Protein AF-A0A419KK23-F1 (afdb_monomer)

Mean predicted aligned error: 4.08 Å

Solvent-accessible surface area (backbone atoms only — not comparable to full-atom values): 3142 Å² total; per-residue (Å²): 136,80,70,46,79,51,90,77,62,80,85,73,67,48,71,88,64,40,44,81,66,45,79,41,81,62,81,47,103,90,45,68,62,99,61,67,39,37,35,26,25,49,97,83,40,44,34,36,67

Nearest PDB structures (foldseek):
  6dz2-assembly1_C  TM=8.932E-01  e=9.353E-06  Homo sapiens
  6dz2-assembly1_B  TM=8.982E-01  e=1.063E-05  Homo sapiens
  5tc5-assembly1_C  TM=8.927E-01  e=2.445E-05  Homo sapiens
  5tc5-assembly1_B  TM=8.945E-01  e=2.607E-05  Homo sapiens
  3oz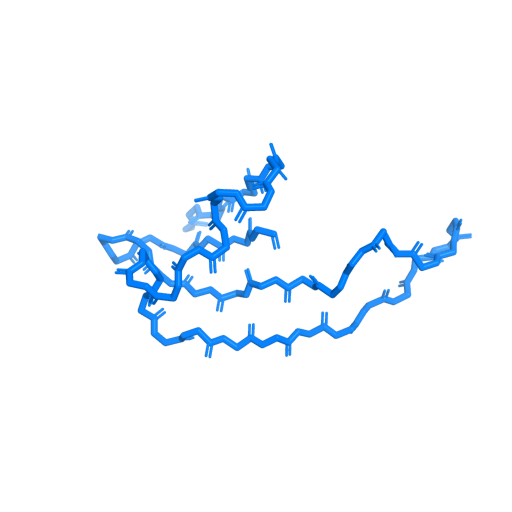e-assembly2_E  TM=8.601E-01  e=6.393E-05  Homo sapiens

Radius of gyration: 11.17 Å; Cα contacts (8 Å, |Δi|>4): 71; chains: 1; bounding box: 26×19×29 Å

Secondary structure (DSSP, 8-state):
--EEE----GGG--TTT-EEEEEE---BTTB--SS-EEEEEETTEEEE-

Sequence (49 aa):
MVKVGVIGGSGLEDPRILKDQREVEYDTPYGKPSSPLMIGKISGVDVVI

Foldseek 3Di:
DDEEEDDDDPVVVPPVQFDPWDWAWDADPVGGDPGTWIWGDGPNHTYID

pLDDT: mean 87.71, std 9.27, range [63.47, 98.06]

Structure (mmCIF, N/CA/C/O backbone):
data_AF-A0A419KK23-F1
#
_entry.id   AF-A0A419KK23-F1
#
loop_
_atom_site.group_PDB
_atom_site.id
_atom_site.type_symbol
_atom_site.label_atom_id
_atom_site.label_alt_id
_atom_site.label_comp_id
_atom_site.label_asym_id
_atom_site.label_entity_id
_atom_site.label_seq_id
_atom_site.pdbx_PDB_ins_code
_atom_site.Cartn_x
_atom_site.Cartn_y
_atom_site.Cartn_z
_atom_site.occupancy
_atom_site.B_iso_or_equiv
_atom_site.auth_seq_id
_atom_site.auth_comp_id
_atom_site.auth_asym_id
_atom_site.auth_atom_id
_atom_site.pdbx_PDB_model_num
ATOM 1 N N . MET A 1 1 ? -16.051 -6.586 -1.895 1.00 71.31 1 MET A N 1
ATOM 2 C CA . MET A 1 1 ? -15.484 -5.778 -0.792 1.00 71.31 1 MET A CA 1
ATOM 3 C C . MET A 1 1 ? -14.474 -4.819 -1.406 1.00 71.31 1 MET A C 1
ATOM 5 O O . MET A 1 1 ? -13.744 -5.259 -2.285 1.00 71.31 1 MET A O 1
ATOM 9 N N . VAL A 1 2 ? -14.490 -3.533 -1.050 1.00 89.06 2 VAL A N 1
ATOM 10 C CA . VAL A 1 2 ? -13.634 -2.512 -1.687 1.00 89.06 2 VAL A CA 1
ATOM 11 C C . VAL A 1 2 ? -12.296 -2.422 -0.953 1.00 89.06 2 VAL A C 1
ATOM 13 O O . VAL A 1 2 ? -12.274 -2.456 0.275 1.00 89.06 2 VAL A O 1
ATOM 16 N N . LYS A 1 3 ? -11.204 -2.298 -1.711 1.00 93.12 3 LYS A N 1
ATOM 17 C CA . LYS A 1 3 ? -9.858 -1.981 -1.220 1.00 93.12 3 LYS A CA 1
ATOM 18 C C . LYS A 1 3 ? -9.414 -0.668 -1.861 1.00 93.12 3 LYS A C 1
ATOM 20 O O . LYS A 1 3 ? -9.606 -0.498 -3.064 1.00 93.12 3 LYS A O 1
ATOM 25 N N . VAL A 1 4 ? -8.859 0.244 -1.069 1.00 94.00 4 VAL A N 1
ATOM 26 C CA . VAL A 1 4 ? -8.498 1.598 -1.516 1.00 94.00 4 VAL A CA 1
ATOM 27 C C . VAL A 1 4 ? -6.983 1.716 -1.651 1.00 94.00 4 VAL A C 1
ATOM 29 O O . VAL A 1 4 ? -6.262 1.398 -0.712 1.00 94.00 4 VAL A O 1
ATOM 32 N N . GLY A 1 5 ? -6.511 2.166 -2.814 1.00 93.25 5 GLY A N 1
ATOM 33 C CA . GLY A 1 5 ? -5.119 2.571 -3.018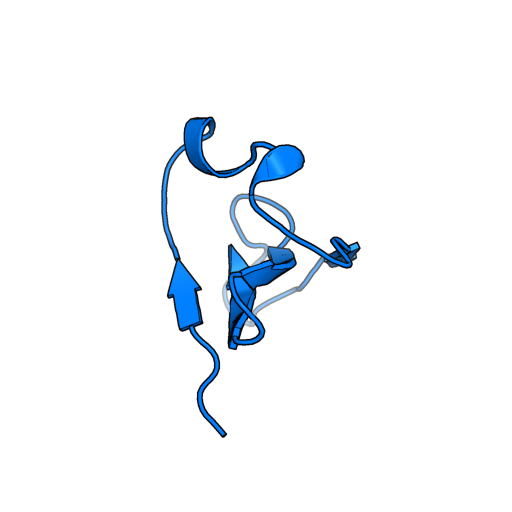 1.00 93.25 5 GLY A CA 1
ATOM 34 C C . GLY A 1 5 ? -4.970 4.073 -2.793 1.00 93.25 5 GLY A C 1
ATOM 35 O O . GLY A 1 5 ? -5.749 4.846 -3.353 1.00 93.25 5 GLY A O 1
ATOM 36 N N . VAL A 1 6 ? -3.997 4.488 -1.989 1.00 90.38 6 VAL A N 1
ATOM 37 C CA . VAL A 1 6 ? -3.693 5.895 -1.709 1.00 90.38 6 VAL A CA 1
ATOM 38 C C . VAL A 1 6 ? -2.266 6.168 -2.155 1.00 90.38 6 VAL A C 1
ATOM 40 O O . VAL A 1 6 ? -1.339 5.604 -1.605 1.00 90.38 6 VAL A O 1
ATOM 43 N N . ILE A 1 7 ? -2.083 7.054 -3.130 1.00 90.44 7 ILE A N 1
ATOM 44 C CA . ILE A 1 7 ? -0.749 7.476 -3.570 1.00 90.44 7 ILE A CA 1
ATOM 45 C C . ILE A 1 7 ? -0.517 8.881 -3.025 1.00 90.44 7 ILE A C 1
ATOM 47 O O . ILE A 1 7 ? -1.255 9.808 -3.365 1.00 90.44 7 ILE A O 1
ATOM 51 N N . GLY A 1 8 ? 0.488 9.045 -2.170 1.00 82.88 8 GLY A N 1
ATOM 52 C CA . GLY A 1 8 ? 0.792 10.321 -1.531 1.00 82.88 8 GLY A CA 1
ATOM 53 C C . GLY A 1 8 ? 2.227 10.399 -1.020 1.00 82.88 8 GLY A C 1
ATOM 54 O O . GLY A 1 8 ? 3.003 9.466 -1.181 1.00 82.88 8 GLY A O 1
ATOM 55 N N . GLY A 1 9 ? 2.592 11.551 -0.455 1.00 73.44 9 GLY A N 1
ATOM 56 C CA . GLY A 1 9 ? 3.927 11.777 0.106 1.00 73.44 9 GLY A CA 1
ATOM 57 C C . GLY A 1 9 ? 4.069 11.285 1.550 1.00 73.44 9 GLY A C 1
ATOM 58 O O . GLY A 1 9 ? 3.088 10.904 2.186 1.00 73.44 9 GLY A O 1
ATOM 59 N N . SER A 1 10 ? 5.281 11.408 2.092 1.00 67.62 10 SER A N 1
ATOM 60 C CA . SER A 1 10 ? 5.714 10.875 3.398 1.00 67.62 10 SER A CA 1
ATOM 61 C C . SER A 1 10 ? 4.828 11.208 4.610 1.00 67.62 10 SER A C 1
ATOM 63 O O . SER A 1 10 ? 4.854 10.498 5.609 1.00 67.62 10 SER A O 1
ATOM 65 N N . GLY A 1 11 ? 3.997 12.254 4.548 1.00 69.56 11 GLY A N 1
ATOM 66 C CA . GLY A 1 11 ? 3.041 12.588 5.613 1.00 69.56 11 GLY A CA 1
ATOM 67 C C . GLY A 1 11 ? 1.879 11.595 5.780 1.00 69.56 11 GLY A C 1
ATOM 68 O O . GLY A 1 11 ? 1.206 11.626 6.806 1.00 69.56 11 GLY A O 1
ATOM 69 N N . LEU A 1 12 ? 1.632 10.726 4.793 1.00 69.00 12 LEU A N 1
ATOM 70 C CA . LEU A 1 12 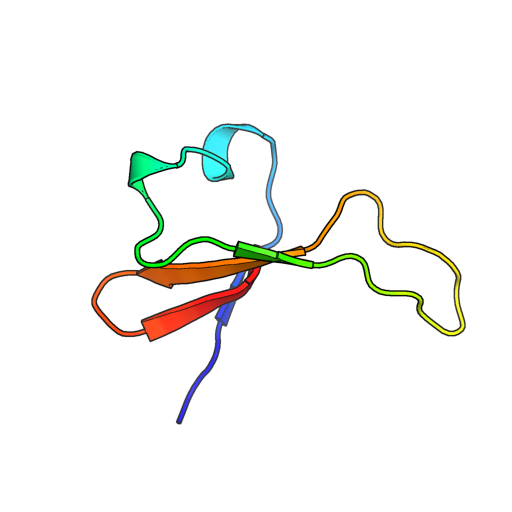? 0.602 9.676 4.834 1.00 69.00 12 LEU A CA 1
ATOM 71 C C . LEU A 1 12 ? 1.111 8.345 5.401 1.00 69.00 12 LEU A C 1
ATOM 73 O O . LEU A 1 12 ? 0.312 7.444 5.643 1.00 69.00 12 LEU A O 1
ATOM 77 N N . GLU A 1 13 ? 2.414 8.236 5.652 1.00 63.47 13 GLU A N 1
ATOM 78 C CA . GLU A 1 13 ? 3.056 7.038 6.201 1.00 63.47 13 GLU A CA 1
ATOM 79 C C . GLU A 1 13 ? 2.976 6.967 7.733 1.00 63.47 13 GLU A C 1
ATOM 81 O O . GLU A 1 13 ? 3.550 6.073 8.350 1.00 63.47 13 GLU A O 1
ATOM 86 N N . ASP A 1 14 ? 2.278 7.918 8.366 1.00 71.00 14 ASP A N 1
ATOM 87 C CA . ASP A 1 14 ? 2.144 7.977 9.817 1.00 71.00 14 ASP A CA 1
ATOM 88 C C . ASP A 1 14 ? 1.527 6.665 10.351 1.00 71.00 14 ASP A C 1
ATOM 90 O O . ASP A 1 14 ? 0.354 6.379 10.072 1.00 71.00 14 ASP A O 1
ATOM 94 N N . PRO A 1 15 ? 2.268 5.888 11.169 1.00 64.62 15 PRO A N 1
ATOM 95 C CA . PRO A 1 15 ? 1.808 4.603 11.696 1.00 64.62 15 PRO A CA 1
ATOM 96 C C . PRO A 1 15 ? 0.518 4.702 12.515 1.00 64.62 15 PRO A C 1
ATOM 98 O O . PRO A 1 15 ? -0.152 3.704 12.763 1.00 64.62 15 PRO A O 1
ATOM 101 N N . ARG A 1 16 ? 0.144 5.908 12.960 1.00 75.44 16 ARG A N 1
ATOM 102 C CA . ARG A 1 16 ? -1.095 6.154 13.709 1.00 75.44 16 ARG A CA 1
ATOM 103 C C . ARG A 1 16 ? -2.348 6.070 12.835 1.00 75.44 16 ARG A C 1
ATOM 105 O O . ARG A 1 16 ? -3.442 5.930 13.380 1.00 75.44 16 ARG A O 1
ATOM 112 N N . ILE A 1 17 ? -2.212 6.182 11.512 1.00 80.44 17 ILE A N 1
ATOM 113 C CA . ILE A 1 17 ? -3.340 6.202 10.570 1.00 80.44 17 ILE A CA 1
ATOM 114 C C . ILE A 1 17 ? -3.819 4.778 10.250 1.00 80.44 17 ILE A C 1
ATOM 116 O O . ILE A 1 17 ? -5.022 4.554 10.094 1.00 80.44 17 ILE A O 1
ATOM 120 N N . LEU A 1 18 ? -2.901 3.811 10.176 1.00 86.56 18 LEU A N 1
ATOM 121 C CA . LEU A 1 18 ? -3.196 2.433 9.786 1.00 86.56 18 LEU A CA 1
ATOM 122 C C . LEU A 1 18 ? -3.284 1.503 10.997 1.00 86.5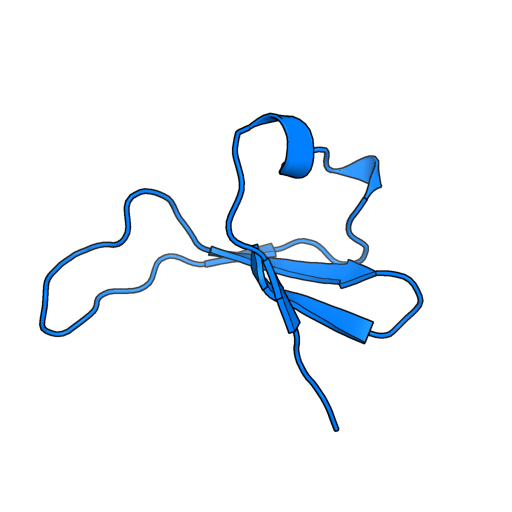6 18 LEU A C 1
ATOM 124 O O . LEU A 1 18 ? -2.396 1.446 11.840 1.00 86.56 18 LEU A O 1
ATOM 128 N N . LYS A 1 19 ? -4.345 0.696 11.043 1.00 90.31 19 LYS A N 1
ATOM 129 C 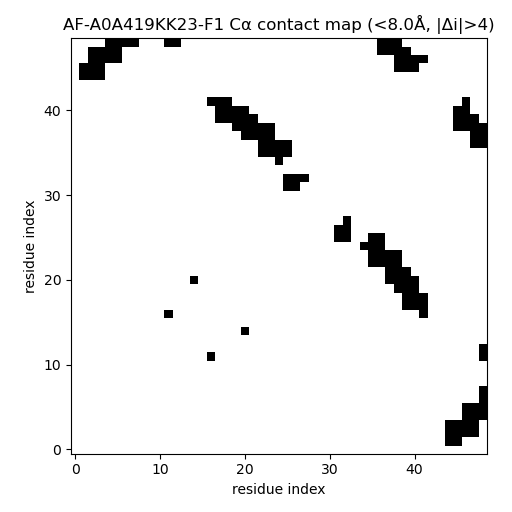CA . LYS A 1 19 ? -4.413 -0.488 11.910 1.00 90.31 19 LYS A CA 1
ATOM 130 C C . LYS A 1 19 ? -3.881 -1.713 11.177 1.00 90.31 19 LYS A C 1
ATOM 132 O O . LYS A 1 19 ? -4.057 -1.818 9.964 1.00 90.31 19 LYS A O 1
ATOM 137 N N . ASP A 1 20 ? -3.281 -2.638 11.925 1.00 90.06 20 ASP A N 1
ATOM 138 C CA . ASP A 1 20 ? -2.723 -3.898 11.412 1.00 90.06 20 ASP A CA 1
ATOM 139 C C . ASP A 1 20 ? -1.729 -3.686 10.257 1.00 90.06 20 ASP A C 1
ATOM 141 O O . ASP A 1 20 ? -1.733 -4.413 9.261 1.00 90.06 20 ASP A O 1
ATOM 145 N N . GLN A 1 21 ? -0.906 -2.641 10.385 1.00 89.25 21 GLN A N 1
ATOM 146 C CA . GLN A 1 21 ? 0.054 -2.234 9.369 1.00 89.25 21 GLN A CA 1
ATOM 147 C C . GLN A 1 21 ? 1.091 -3.331 9.124 1.00 89.25 21 GLN A C 1
ATOM 149 O O . GLN A 1 21 ? 1.709 -3.853 10.054 1.00 89.25 21 GLN A O 1
ATOM 154 N N . ARG A 1 22 ? 1.322 -3.631 7.848 1.00 91.06 22 ARG A N 1
ATOM 155 C CA . ARG A 1 22 ? 2.443 -4.446 7.387 1.00 91.06 22 ARG A CA 1
ATOM 156 C C . ARG A 1 22 ? 3.002 -3.902 6.086 1.00 91.06 22 ARG A C 1
ATOM 158 O O . ARG A 1 22 ? 2.265 -3.375 5.254 1.00 91.06 22 ARG A O 1
ATOM 165 N N . GLU A 1 23 ? 4.292 -4.098 5.914 1.00 92.25 23 GLU A N 1
ATOM 166 C CA . GLU A 1 23 ? 5.028 -3.685 4.732 1.00 92.25 23 GLU A CA 1
ATOM 167 C C . GLU A 1 23 ? 5.231 -4.879 3.798 1.00 92.25 23 GLU A C 1
ATOM 169 O O . GLU A 1 23 ? 5.412 -6.015 4.250 1.00 92.25 23 GLU A O 1
ATOM 174 N N . VAL A 1 24 ? 5.141 -4.637 2.492 1.00 93.31 24 VAL A N 1
ATOM 175 C CA . VA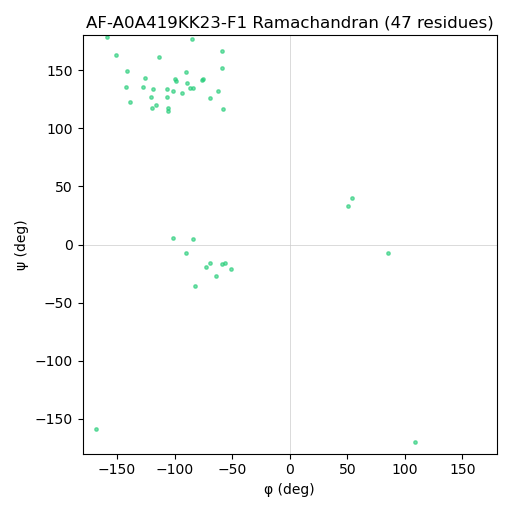L A 1 24 ? 5.308 -5.672 1.473 1.00 93.31 24 VAL A CA 1
ATOM 176 C C . VAL A 1 24 ? 6.126 -5.124 0.315 1.00 93.31 24 VAL A C 1
ATOM 178 O O . VAL A 1 24 ? 5.734 -4.154 -0.333 1.00 93.31 24 VAL A O 1
ATOM 181 N N . GLU A 1 25 ? 7.245 -5.777 0.018 1.00 94.56 25 GLU A N 1
ATOM 182 C CA . GLU A 1 25 ? 7.943 -5.556 -1.245 1.00 94.56 25 GLU A CA 1
ATOM 183 C C . GLU A 1 25 ? 7.206 -6.263 -2.384 1.00 94.56 25 GLU A C 1
ATOM 185 O O . GLU A 1 25 ? 6.692 -7.374 -2.225 1.00 94.56 25 GLU A O 1
ATOM 190 N N . TYR A 1 26 ? 7.156 -5.611 -3.543 1.00 92.50 26 TYR A N 1
ATOM 191 C CA . TYR A 1 26 ? 6.506 -6.153 -4.726 1.00 92.50 26 TYR A CA 1
ATOM 192 C C . TYR A 1 26 ? 7.297 -5.789 -5.976 1.00 92.50 26 TYR A C 1
ATOM 194 O O . TYR A 1 26 ? 7.690 -4.638 -6.142 1.00 92.50 26 TYR A O 1
ATOM 202 N N . ASP A 1 27 ? 7.489 -6.753 -6.871 1.00 95.94 27 ASP A N 1
ATOM 203 C CA . ASP A 1 27 ? 8.060 -6.512 -8.193 1.00 95.94 27 ASP A CA 1
ATOM 204 C C . ASP A 1 27 ? 6.937 -6.412 -9.228 1.00 95.94 27 ASP A C 1
ATOM 206 O O . ASP A 1 27 ? 5.954 -7.158 -9.190 1.00 95.94 27 ASP A O 1
ATOM 210 N N . THR A 1 28 ? 7.082 -5.496 -10.183 1.00 95.44 28 THR A N 1
ATOM 211 C CA . THR A 1 28 ? 6.176 -5.394 -11.331 1.00 95.44 28 THR A CA 1
ATOM 212 C C . THR A 1 28 ? 6.923 -5.733 -12.622 1.00 95.44 28 THR A C 1
ATOM 214 O O . THR A 1 28 ? 8.150 -5.621 -12.668 1.00 95.44 28 THR A O 1
ATOM 217 N N . PRO A 1 29 ? 6.217 -6.064 -13.720 1.00 98.06 29 PRO A N 1
ATOM 218 C CA . PRO A 1 29 ? 6.840 -6.195 -15.040 1.00 98.06 29 PRO A CA 1
ATOM 219 C C . PRO A 1 29 ? 7.598 -4.942 -15.512 1.00 98.06 29 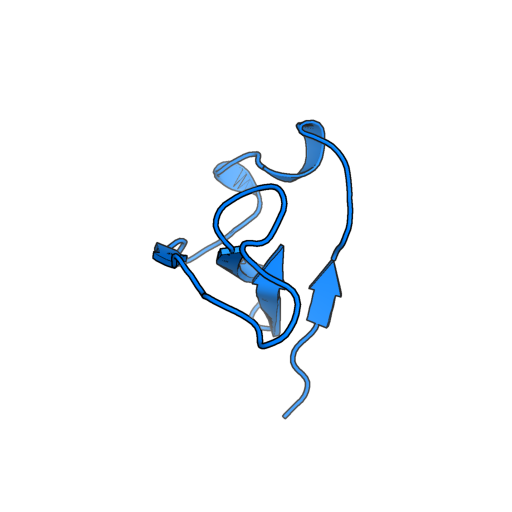PRO A C 1
ATOM 221 O O . PRO A 1 29 ? 8.390 -5.025 -16.445 1.00 98.06 29 PRO A O 1
ATOM 224 N N . TYR A 1 30 ? 7.359 -3.790 -14.876 1.00 96.69 30 TYR A N 1
ATOM 225 C CA . TYR A 1 30 ? 7.998 -2.509 -15.172 1.00 96.69 30 TYR A CA 1
ATOM 226 C C . TYR A 1 30 ? 9.117 -2.148 -14.176 1.00 96.69 30 TYR A C 1
ATOM 228 O O . TYR A 1 30 ? 9.674 -1.056 -14.259 1.00 96.69 30 TYR A O 1
ATOM 236 N N . GLY A 1 31 ? 9.456 -3.049 -13.245 1.00 95.94 31 GLY A N 1
ATOM 237 C CA . GLY A 1 31 ? 10.447 -2.836 -12.188 1.00 95.94 31 GLY A CA 1
ATOM 238 C C . GLY A 1 31 ? 9.839 -2.688 -10.790 1.00 95.94 31 GLY A C 1
ATOM 239 O O . GLY A 1 31 ? 8.651 -2.952 -10.573 1.00 95.94 31 GLY A O 1
ATOM 240 N N . LYS A 1 32 ? 10.680 -2.286 -9.830 1.00 95.25 32 LYS A N 1
ATOM 241 C CA . LYS A 1 32 ? 10.280 -2.051 -8.436 1.00 95.25 32 LYS A CA 1
ATOM 242 C C . LYS A 1 32 ? 9.509 -0.730 -8.292 1.00 95.25 32 LYS A C 1
ATOM 244 O O . LYS A 1 32 ? 9.876 0.247 -8.949 1.00 95.25 32 LYS A O 1
ATOM 249 N N . PRO A 1 33 ? 8.477 -0.668 -7.431 1.00 92.94 33 PRO A N 1
ATOM 250 C CA . PRO A 1 33 ? 7.874 0.590 -7.007 1.00 92.94 33 PRO A CA 1
ATOM 251 C C . PRO A 1 33 ? 8.892 1.514 -6.325 1.00 92.94 33 PRO A C 1
ATOM 253 O O . PRO A 1 33 ? 9.977 1.088 -5.928 1.00 92.94 33 PRO A O 1
ATOM 256 N N . SER A 1 34 ? 8.525 2.787 -6.157 1.00 90.56 34 SER A N 1
ATOM 257 C CA . SER A 1 34 ? 9.379 3.790 -5.503 1.00 90.56 34 SER A CA 1
ATOM 258 C C . SER A 1 34 ? 9.664 3.485 -4.027 1.00 90.56 34 SER A C 1
ATOM 260 O O . SER A 1 34 ? 10.704 3.893 -3.516 1.00 90.56 34 SER A O 1
ATOM 262 N N . SER A 1 35 ? 8.759 2.771 -3.361 1.00 89.38 35 SER A N 1
ATOM 263 C CA . SER A 1 35 ? 8.856 2.334 -1.968 1.00 89.38 35 SER A CA 1
ATOM 264 C C . SER A 1 35 ? 8.089 1.020 -1.780 1.00 89.38 35 SER A C 1
ATOM 266 O O . SER A 1 35 ? 7.268 0.662 -2.633 1.00 89.38 35 SER A O 1
ATOM 268 N N . PRO A 1 36 ? 8.323 0.281 -0.685 1.00 91.06 36 PRO A N 1
ATOM 269 C CA . PRO A 1 36 ? 7.477 -0.850 -0.326 1.00 91.06 36 PRO A CA 1
ATOM 270 C C . PRO A 1 36 ? 6.018 -0.419 -0.127 1.00 91.06 36 PRO A C 1
ATOM 272 O O . PRO A 1 36 ? 5.736 0.724 0.231 1.00 91.06 36 PRO A O 1
ATOM 275 N N . LEU A 1 37 ? 5.090 -1.343 -0.371 1.00 91.81 37 LEU A N 1
ATOM 276 C CA . LEU A 1 37 ? 3.660 -1.096 -0.212 1.00 91.81 37 LEU A CA 1
ATOM 277 C C . LEU A 1 37 ? 3.251 -1.302 1.240 1.00 91.81 37 LEU A C 1
ATOM 279 O O . LEU A 1 37 ? 3.572 -2.329 1.848 1.00 91.81 37 LEU A O 1
ATOM 283 N N . MET A 1 38 ? 2.462 -0.377 1.769 1.00 90.88 38 MET A N 1
ATOM 284 C CA . MET A 1 38 ? 2.001 -0.423 3.144 1.00 90.88 38 MET A CA 1
ATOM 285 C C . MET A 1 38 ? 0.531 -0.817 3.201 1.00 90.88 38 MET A C 1
ATOM 287 O O . MET A 1 38 ? -0.352 -0.108 2.726 1.00 90.88 38 MET A O 1
ATOM 291 N N . ILE A 1 39 ? 0.249 -1.982 3.780 1.00 92.38 39 ILE A N 1
ATOM 292 C CA . ILE A 1 39 ? -1.102 -2.538 3.858 1.00 92.38 39 ILE A CA 1
ATOM 293 C C . ILE A 1 39 ? -1.615 -2.403 5.283 1.00 92.38 39 ILE A C 1
ATOM 295 O O . ILE A 1 39 ? -0.932 -2.794 6.225 1.00 92.38 39 ILE A O 1
ATOM 299 N N . GLY A 1 40 ? -2.848 -1.931 5.432 1.00 92.44 40 GLY A N 1
ATOM 300 C CA . GLY A 1 40 ? -3.523 -1.891 6.722 1.00 92.44 40 GLY A CA 1
ATOM 301 C C . GLY A 1 40 ? -5.007 -1.588 6.586 1.00 92.44 40 GLY A C 1
ATOM 302 O O . GLY A 1 40 ? -5.615 -1.794 5.530 1.00 92.44 40 GLY A O 1
ATOM 303 N N . LYS A 1 41 ? -5.598 -1.099 7.674 1.00 92.88 41 LYS A N 1
ATOM 304 C CA . LYS A 1 41 ? -7.010 -0.718 7.734 1.00 92.88 41 LYS A CA 1
ATOM 305 C C . LYS 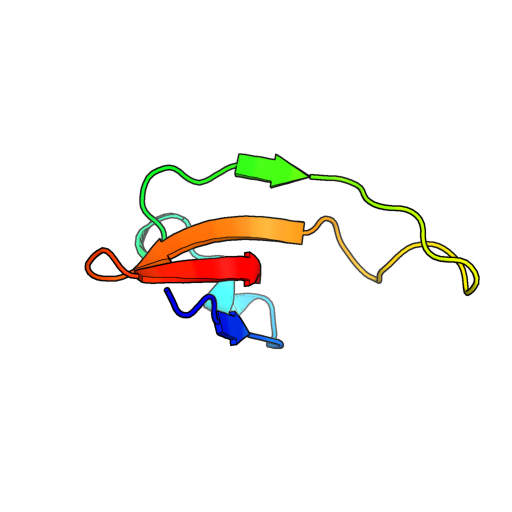A 1 41 ? -7.197 0.700 8.255 1.00 92.88 41 LYS A C 1
ATOM 307 O O . LYS A 1 41 ? -6.651 1.050 9.299 1.00 92.88 41 LYS A O 1
ATOM 312 N N . ILE A 1 42 ? -8.066 1.465 7.595 1.00 90.69 42 ILE A N 1
ATOM 313 C CA . ILE A 1 42 ? -8.570 2.760 8.078 1.00 90.69 42 ILE A CA 1
ATOM 314 C C . ILE A 1 42 ? -10.073 2.617 8.291 1.00 90.69 42 ILE A C 1
ATOM 316 O O . ILE A 1 42 ? -10.803 2.272 7.364 1.00 90.69 42 ILE A O 1
ATOM 320 N N . SER A 1 43 ? -10.550 2.826 9.521 1.00 91.50 43 SER A N 1
ATOM 321 C CA . SER A 1 43 ? -11.977 2.684 9.871 1.00 91.50 43 SER A CA 1
ATOM 322 C C . SER A 1 43 ? -12.604 1.349 9.418 1.00 91.50 43 SER A C 1
ATOM 324 O O . SER A 1 43 ? -13.773 1.292 9.050 1.00 91.50 43 SER A O 1
ATOM 326 N N . GLY A 1 44 ? -11.815 0.267 9.425 1.00 91.56 44 GLY A N 1
ATOM 327 C CA . GLY A 1 44 ? -12.236 -1.076 9.003 1.00 91.56 44 GLY A CA 1
ATOM 328 C C . GLY A 1 44 ? -12.134 -1.358 7.497 1.00 91.56 44 GLY A C 1
ATOM 329 O O . GLY A 1 44 ? -12.294 -2.511 7.096 1.00 91.56 44 GLY A O 1
ATOM 330 N N . VAL A 1 45 ? -11.822 -0.354 6.675 1.00 93.12 45 VAL A N 1
ATOM 331 C CA . VAL A 1 45 ? -11.625 -0.491 5.224 1.00 93.12 45 VAL A CA 1
ATOM 332 C C . VAL A 1 45 ? -10.180 -0.876 4.932 1.00 93.12 45 VAL A C 1
ATOM 334 O O . VAL A 1 45 ? -9.268 -0.278 5.497 1.00 93.12 45 VAL A O 1
ATOM 337 N N . ASP A 1 46 ? -9.971 -1.853 4.047 1.00 94.50 46 ASP A N 1
ATOM 338 C CA . ASP A 1 46 ? -8.631 -2.242 3.599 1.00 94.50 46 ASP A CA 1
ATOM 339 C C . ASP A 1 46 ? -8.012 -1.144 2.729 1.00 94.50 46 ASP A C 1
ATOM 341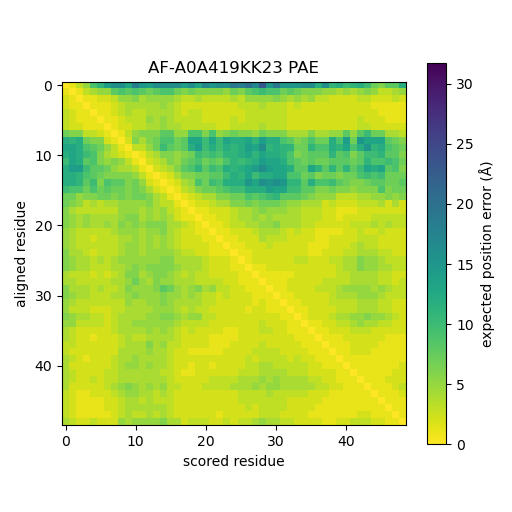 O O . ASP A 1 46 ? -8.589 -0.740 1.713 1.00 94.50 46 ASP A O 1
ATOM 345 N N . VAL A 1 47 ? -6.815 -0.702 3.109 1.00 92.94 47 VAL A N 1
ATOM 346 C CA . VAL A 1 47 ? -6.063 0.353 2.425 1.00 92.94 47 VAL A CA 1
ATOM 347 C C . VAL A 1 47 ? -4.670 -0.152 2.063 1.00 92.94 47 VAL A C 1
ATOM 349 O O . VAL A 1 47 ? -4.065 -0.928 2.807 1.00 92.94 47 VAL A O 1
ATOM 352 N N . VAL A 1 48 ? -4.187 0.277 0.899 1.00 93.06 48 VAL A N 1
ATOM 353 C CA . VAL A 1 48 ? -2.790 0.169 0.478 1.00 93.06 48 VAL A CA 1
ATOM 354 C C . VAL A 1 48 ? -2.284 1.579 0.225 1.00 93.06 48 VAL A C 1
ATOM 356 O O . VAL A 1 48 ? -2.935 2.328 -0.507 1.00 93.06 48 VAL A O 1
ATOM 359 N N . ILE A 1 49 ? -1.167 1.926 0.849 1.00 89.75 49 ILE A N 1
ATOM 360 C CA . ILE A 1 49 ? -0.424 3.162 0.605 1.00 89.75 49 ILE A CA 1
ATOM 361 C C . ILE A 1 49 ? 0.847 2.790 -0.153 1.00 89.75 49 ILE A C 1
ATOM 363 O O . ILE A 1 49 ? 1.507 1.821 0.293 1.00 89.75 49 ILE A O 1
#